Protein AF-A0AAW9KGE0-F1 (afdb_monomer_lite)

pLDDT: mean 92.84, std 9.18, range [52.16, 98.56]

Organism: Clostridium perfringens (NCBI:txid1502)

Radius of gyration: 17.42 Å; chains: 1; bounding box: 40×31×43 Å

Sequence (101 aa):
MNYMNSPVQSDIFRSDILARLFFGKYTDDERLVSHLEEAVELRKKYLSQLEDIYENLKHQLSKPRVISMQFGIKDYRAQVEVLEQSISYMKTDNHPVDYWD

InterPro domains:
  IPR018309 Transcription regulator PadR, C-terminal [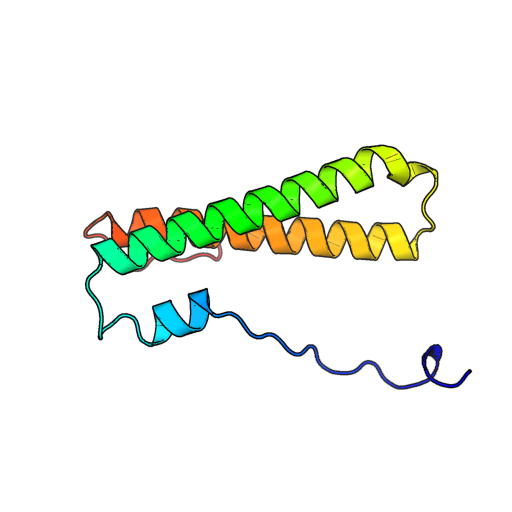PF10400] (14-89)

Foldseek 3Di:
DCPVVDDDDDDDDDDPLVVCVVVVVVDDLVVNLVVLVVVLVVLVVVLVVLVVCCVVCVVVDDPVVNVVSVVSNVVSVLSNVVSVVVSVVSVDPDDDDDSPD

Secondary structure (DSSP, 8-state):
--GGGSPPPPP----HHHHHHHTGGGS-HHHHHHHHHHHHHHHHHHHHHHHHHHHHHTTTS-HHHHHHHHHHHHHHHHHHHHHHHHHHHHHS-PPPPP---

Structure (mmCIF, N/CA/C/O backbone):
data_AF-A0AAW9KGE0-F1
#
_entry.id   AF-A0AAW9KGE0-F1
#
loop_
_atom_site.group_PDB
_atom_site.id
_atom_site.type_symbol
_atom_site.label_atom_id
_atom_site.label_alt_id
_atom_site.label_comp_id
_atom_site.label_asym_id
_atom_site.label_entity_id
_atom_site.label_seq_id
_atom_site.pdbx_PDB_ins_code
_atom_site.Cartn_x
_atom_site.Cartn_y
_atom_site.Cartn_z
_atom_site.occupancy
_atom_site.B_iso_or_equiv
_atom_site.auth_seq_id
_atom_site.auth_comp_id
_atom_site.auth_asym_id
_atom_site.auth_atom_id
_atom_site.pdbx_PDB_model_num
ATOM 1 N N . MET A 1 1 ? 14.826 -21.727 -19.304 1.00 52.16 1 MET A N 1
ATOM 2 C CA . MET A 1 1 ? 14.169 -20.892 -20.337 1.00 52.16 1 MET A CA 1
ATOM 3 C C . MET A 1 1 ? 12.642 -21.048 -20.411 1.00 52.16 1 MET A C 1
ATOM 5 O O . MET A 1 1 ? 12.029 -20.235 -21.081 1.00 52.16 1 MET A O 1
ATOM 9 N N . ASN A 1 2 ? 11.996 -21.987 -19.698 1.00 69.75 2 ASN A N 1
ATOM 10 C CA . ASN A 1 2 ? 10.548 -22.233 -19.857 1.00 69.75 2 ASN A CA 1
ATOM 11 C C . ASN A 1 2 ? 9.606 -21.353 -19.013 1.00 69.75 2 ASN A C 1
ATOM 13 O O . ASN A 1 2 ? 8.409 -21.383 -19.259 1.00 69.75 2 ASN A O 1
ATOM 17 N N . TYR A 1 3 ? 10.109 -20.567 -18.053 1.00 84.62 3 TYR A N 1
ATOM 18 C CA . TYR A 1 3 ? 9.248 -19.771 -17.161 1.00 84.62 3 TYR A CA 1
ATOM 19 C C . TYR A 1 3 ? 8.476 -18.667 -17.900 1.00 84.62 3 TYR A C 1
ATOM 21 O O . TYR A 1 3 ? 7.278 -18.524 -17.719 1.00 84.62 3 TYR A O 1
ATOM 29 N N . MET A 1 4 ? 9.126 -17.936 -18.813 1.00 89.56 4 MET A N 1
ATOM 30 C CA . MET A 1 4 ? 8.450 -16.879 -19.586 1.00 89.56 4 MET A CA 1
ATOM 31 C C . MET A 1 4 ? 7.398 -17.413 -20.571 1.00 89.56 4 MET A C 1
ATOM 33 O O . MET A 1 4 ? 6.625 -16.629 -21.108 1.00 89.56 4 MET A O 1
ATOM 37 N N . ASN A 1 5 ? 7.379 -18.729 -20.807 1.00 90.94 5 ASN A N 1
ATOM 38 C CA . ASN A 1 5 ? 6.453 -19.391 -21.723 1.00 90.94 5 ASN A CA 1
ATOM 39 C C . ASN A 1 5 ? 5.366 -20.190 -20.986 1.00 90.94 5 ASN A C 1
ATOM 41 O O . ASN A 1 5 ? 4.496 -20.764 -21.638 1.00 90.94 5 ASN A O 1
ATOM 45 N N . SER A 1 6 ? 5.420 -20.282 -19.652 1.00 91.81 6 SER A N 1
ATOM 46 C CA . SER A 1 6 ? 4.346 -20.917 -18.889 1.00 91.81 6 SER A CA 1
ATOM 47 C C . SER A 1 6 ? 3.129 -19.993 -18.804 1.00 91.81 6 SER A C 1
ATOM 49 O O . SER A 1 6 ? 3.301 -18.772 -18.809 1.00 91.81 6 SER A O 1
ATOM 51 N N . PRO A 1 7 ? 1.907 -20.540 -18.684 1.00 94.38 7 PRO A N 1
ATOM 52 C CA . PRO A 1 7 ? 0.721 -19.735 -18.422 1.00 94.38 7 PRO A CA 1
ATOM 53 C C . PRO A 1 7 ? 0.894 -18.849 -17.184 1.00 94.38 7 PRO A C 1
ATOM 55 O O . PRO A 1 7 ? 1.560 -19.240 -16.222 1.00 94.38 7 PRO A O 1
ATOM 58 N N . VAL A 1 8 ? 0.264 -17.673 -17.201 1.00 93.06 8 VAL A N 1
ATOM 59 C CA . VAL A 1 8 ? 0.186 -16.803 -16.022 1.00 93.06 8 VAL A CA 1
ATOM 60 C C . VAL A 1 8 ? -0.530 -17.559 -14.905 1.00 93.06 8 VAL A C 1
ATOM 62 O O . VAL A 1 8 ? -1.594 -18.140 -15.117 1.00 93.06 8 VAL A O 1
ATOM 65 N N . GLN A 1 9 ? 0.079 -17.577 -13.724 1.00 94.56 9 GLN A N 1
ATOM 66 C CA . GLN A 1 9 ? -0.508 -18.174 -12.530 1.00 94.56 9 GLN A CA 1
ATOM 67 C C . GLN A 1 9 ? -1.376 -17.147 -11.805 1.00 94.56 9 GLN A C 1
ATOM 69 O O . GLN A 1 9 ? -1.140 -15.947 -11.904 1.00 94.56 9 GLN A O 1
ATOM 74 N N . SER A 1 10 ? -2.378 -17.627 -11.073 1.00 94.31 10 SER A N 1
ATOM 75 C CA . SER A 1 10 ? -3.187 -16.789 -10.189 1.00 94.31 10 SER A CA 1
ATOM 76 C C . SER A 1 10 ? -2.328 -16.180 -9.080 1.00 94.31 10 SER A C 1
ATOM 78 O O . SER A 1 10 ? -1.465 -16.866 -8.525 1.00 94.31 10 SER A O 1
ATOM 80 N N . ASP A 1 11 ? -2.606 -14.930 -8.715 1.00 93.69 11 ASP A N 1
ATOM 81 C CA . ASP A 1 11 ? -1.957 -14.294 -7.570 1.00 93.69 11 ASP A CA 1
ATOM 82 C C . ASP A 1 11 ? -2.328 -15.003 -6.260 1.00 93.69 11 ASP A C 1
ATOM 84 O O . ASP A 1 11 ? -3.467 -15.427 -6.050 1.00 93.69 11 ASP A O 1
ATOM 88 N N . ILE A 1 12 ? -1.359 -15.109 -5.349 1.00 95.25 12 ILE A N 1
ATOM 89 C CA . ILE A 1 12 ? -1.578 -15.591 -3.982 1.00 95.25 12 ILE A CA 1
ATOM 90 C C . ILE A 1 12 ? -1.486 -14.390 -3.048 1.00 95.25 12 ILE A C 1
ATOM 92 O O . ILE A 1 12 ? -0.392 -13.913 -2.741 1.00 95.25 12 ILE A O 1
ATOM 96 N N . PHE A 1 13 ? -2.633 -13.929 -2.557 1.00 93.94 13 PHE A N 1
ATOM 97 C CA . PHE A 1 13 ? -2.710 -12.803 -1.635 1.00 93.94 13 PHE A CA 1
ATOM 98 C C . PHE A 1 13 ? -2.961 -13.276 -0.200 1.00 93.94 13 PHE A C 1
ATOM 100 O O . PHE A 1 13 ? -3.902 -14.020 0.073 1.00 93.94 13 PHE A O 1
ATOM 107 N N . ARG A 1 14 ? -2.102 -12.851 0.733 1.00 94.44 14 ARG A N 1
ATOM 108 C CA . ARG A 1 14 ? -2.216 -13.143 2.169 1.00 94.44 14 ARG A CA 1
ATOM 109 C C . ARG A 1 14 ? -2.038 -11.847 2.947 1.00 94.44 14 ARG A C 1
ATOM 111 O O . ARG A 1 14 ? -0.972 -11.246 2.881 1.00 94.44 14 ARG A O 1
ATOM 118 N N . SER A 1 15 ? -3.071 -11.435 3.677 1.00 94.69 15 SER A N 1
ATOM 119 C CA . SER A 1 15 ? -3.092 -10.163 4.400 1.00 94.69 15 SER A CA 1
ATOM 120 C C . SER A 1 15 ? -3.536 -10.362 5.843 1.00 94.69 15 SER A C 1
ATOM 122 O O . SER A 1 15 ? -4.679 -10.734 6.103 1.00 94.69 15 SER A O 1
ATOM 124 N N . ASP A 1 16 ? -2.622 -10.096 6.777 1.00 95.56 16 ASP A N 1
ATOM 125 C CA . ASP A 1 16 ? -2.885 -10.215 8.213 1.00 95.56 16 ASP A CA 1
ATOM 126 C C . ASP A 1 16 ? -3.937 -9.201 8.681 1.00 95.56 16 ASP A C 1
ATOM 128 O O . ASP A 1 16 ? -4.863 -9.564 9.397 1.00 95.56 16 ASP A O 1
ATOM 132 N N . ILE A 1 17 ? -3.875 -7.952 8.202 1.00 95.69 17 ILE A N 1
ATOM 133 C CA . ILE A 1 17 ? -4.870 -6.934 8.572 1.00 95.69 17 ILE A CA 1
ATOM 134 C C . ILE A 1 17 ? -6.283 -7.320 8.114 1.00 95.69 17 ILE A C 1
ATOM 136 O O . ILE A 1 17 ? -7.233 -7.156 8.872 1.00 95.69 17 ILE A O 1
ATOM 140 N N . LEU A 1 18 ? -6.432 -7.920 6.925 1.00 95.81 18 LEU A N 1
ATOM 141 C CA . LEU A 1 18 ? -7.742 -8.394 6.464 1.00 95.81 18 LEU A CA 1
ATOM 142 C C . LEU A 1 18 ? -8.235 -9.584 7.291 1.00 95.81 18 LEU A C 1
ATOM 144 O O . LEU A 1 18 ? -9.421 -9.661 7.598 1.00 95.81 18 LEU A O 1
ATOM 148 N N . ALA A 1 19 ? -7.336 -10.487 7.693 1.00 96.31 19 ALA A N 1
ATOM 149 C CA . ALA A 1 19 ? -7.690 -11.570 8.603 1.00 96.31 19 ALA A CA 1
ATOM 150 C C . ALA A 1 19 ? -8.151 -11.024 9.967 1.00 96.31 19 ALA A C 1
ATOM 152 O O . ALA A 1 19 ? -9.167 -11.475 10.493 1.00 96.31 19 ALA A O 1
ATOM 153 N N . ARG A 1 20 ? -7.460 -10.014 10.514 1.00 95.50 20 ARG A N 1
ATOM 154 C CA . ARG A 1 20 ? -7.849 -9.345 11.767 1.00 95.50 20 ARG A CA 1
ATOM 155 C C . ARG A 1 20 ? -9.215 -8.678 11.666 1.00 95.50 20 ARG A C 1
ATOM 157 O O . ARG A 1 20 ? -10.014 -8.858 12.574 1.00 95.50 20 ARG A O 1
ATOM 164 N N . LEU A 1 21 ? -9.506 -7.982 10.565 1.00 93.94 21 LEU A N 1
ATOM 165 C CA . LEU A 1 21 ? -10.828 -7.397 10.314 1.00 93.94 21 LEU A CA 1
ATOM 166 C C . LEU A 1 21 ? -11.915 -8.472 10.221 1.00 93.94 21 LEU A C 1
ATOM 168 O O . LEU A 1 21 ? -12.960 -8.353 10.855 1.00 93.94 21 LEU A O 1
ATOM 172 N N . PHE A 1 22 ? -11.654 -9.560 9.494 1.00 94.56 22 PHE A N 1
ATOM 173 C CA . PHE A 1 22 ? -12.601 -10.667 9.354 1.00 94.56 22 PHE A CA 1
ATOM 174 C C . PHE A 1 22 ? -12.954 -11.314 10.703 1.00 94.56 22 PHE A C 1
ATOM 176 O O . PHE A 1 22 ? -14.109 -11.651 10.966 1.00 94.56 22 PHE A O 1
ATOM 183 N N . PHE A 1 23 ? -11.967 -11.453 11.589 1.00 95.31 23 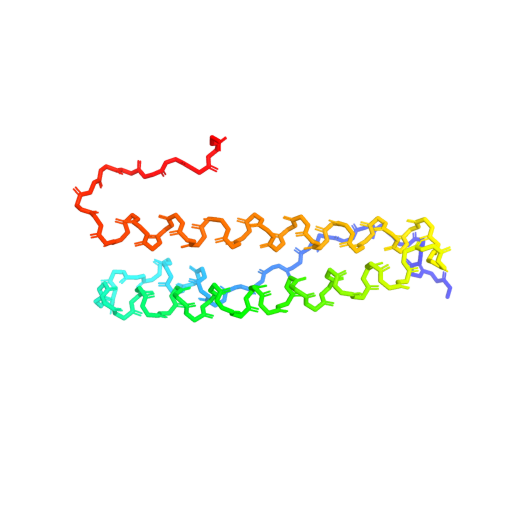PHE A N 1
ATOM 184 C CA . PHE A 1 23 ? -12.153 -11.957 12.951 1.00 95.31 23 PHE A CA 1
ATOM 185 C C . PHE A 1 23 ? -12.381 -10.845 13.987 1.00 95.31 23 PHE A C 1
ATOM 187 O O . PHE A 1 23 ? -12.355 -11.115 15.189 1.00 95.31 23 PHE A O 1
ATOM 194 N N . GLY A 1 24 ? -12.657 -9.616 13.541 1.00 92.00 24 GLY A N 1
ATOM 195 C CA . GLY A 1 24 ? -12.685 -8.418 14.380 1.00 92.00 24 GLY A CA 1
ATOM 196 C C . GLY A 1 24 ? -13.688 -8.479 15.529 1.00 92.00 24 GLY A C 1
ATOM 197 O O . GLY A 1 24 ? -13.415 -7.969 16.605 1.00 92.00 24 GLY A O 1
ATOM 198 N N . LYS A 1 25 ? -14.787 -9.229 15.373 1.00 92.25 25 LYS A N 1
ATOM 199 C CA . LYS A 1 25 ? -15.799 -9.437 16.428 1.00 92.25 25 LYS A CA 1
ATOM 200 C C . LYS A 1 25 ? -15.267 -10.058 17.732 1.00 92.25 25 LYS A C 1
ATOM 202 O O . LYS A 1 25 ? -16.002 -10.134 18.710 1.00 92.25 25 LYS A O 1
ATOM 207 N N . TYR A 1 26 ? -14.044 -10.591 17.722 1.00 92.56 26 TYR A N 1
ATOM 208 C CA . TYR A 1 26 ? -13.386 -11.198 18.882 1.00 92.56 26 TYR A CA 1
ATOM 209 C C . TYR A 1 26 ? -12.378 -10.261 19.573 1.00 92.56 26 TYR A C 1
ATOM 211 O O . TYR A 1 26 ? -11.651 -10.700 20.464 1.00 92.56 26 TYR A O 1
ATOM 219 N N . THR A 1 27 ? -12.307 -8.993 19.171 1.00 91.88 27 THR A N 1
ATOM 220 C CA . THR A 1 27 ? -11.472 -7.953 19.786 1.00 91.88 27 THR A CA 1
ATOM 221 C C . THR A 1 27 ? -12.281 -6.665 19.933 1.00 91.88 27 THR A C 1
ATOM 223 O O . THR A 1 27 ? -13.351 -6.532 19.348 1.00 91.88 27 THR A O 1
ATOM 226 N N . ASP A 1 28 ? -11.794 -5.736 20.748 1.00 92.62 28 ASP A N 1
ATOM 227 C CA . ASP A 1 28 ? -12.362 -4.396 20.854 1.00 92.62 28 ASP A CA 1
ATOM 228 C C . ASP A 1 28 ? -11.963 -3.506 19.663 1.00 92.62 28 ASP A C 1
ATOM 230 O O . ASP A 1 28 ? -10.933 -3.728 19.008 1.00 92.62 28 ASP A O 1
ATOM 234 N N . ASP A 1 29 ? -12.798 -2.499 19.403 1.00 92.75 29 ASP A N 1
ATOM 235 C CA . ASP A 1 29 ? -12.641 -1.567 18.285 1.00 92.75 29 ASP A CA 1
ATOM 236 C C . ASP A 1 29 ? -11.378 -0.710 18.416 1.00 92.75 29 ASP A C 1
ATOM 238 O O . ASP A 1 29 ? -10.716 -0.453 17.412 1.00 92.75 29 ASP A O 1
ATOM 242 N N . GLU A 1 30 ? -10.984 -0.325 19.636 1.00 94.56 30 GLU A N 1
ATOM 243 C CA . GLU A 1 30 ? -9.761 0.455 19.874 1.00 94.56 30 GLU A CA 1
ATOM 244 C C . GLU A 1 30 ? -8.518 -0.296 19.376 1.00 94.56 30 GLU A C 1
ATOM 246 O O . GLU A 1 30 ? -7.680 0.267 18.664 1.00 94.56 30 GLU A O 1
ATOM 251 N N . ARG A 1 31 ? -8.416 -1.598 19.668 1.00 95.25 31 ARG A N 1
ATOM 252 C CA . ARG A 1 31 ? -7.331 -2.443 19.151 1.00 95.25 31 ARG A CA 1
ATOM 253 C C . ARG A 1 31 ? -7.383 -2.625 17.642 1.00 95.25 31 ARG A C 1
ATOM 255 O O . ARG A 1 31 ? -6.330 -2.667 17.008 1.00 95.25 31 ARG A O 1
ATOM 262 N N . LEU A 1 32 ? -8.565 -2.771 17.043 1.00 95.62 32 LEU A N 1
ATOM 263 C CA . LEU A 1 32 ? -8.676 -2.882 15.583 1.00 95.62 32 LEU A CA 1
ATOM 264 C C . LEU A 1 32 ? -8.257 -1.594 14.884 1.00 95.62 32 LEU A C 1
ATOM 266 O O . LEU A 1 32 ? -7.502 -1.657 13.917 1.00 95.62 32 LEU A O 1
ATOM 270 N N . VAL A 1 33 ? -8.683 -0.447 15.409 1.00 96.38 33 VAL A N 1
ATOM 271 C CA . VAL A 1 33 ? -8.264 0.870 14.931 1.00 96.38 33 VAL A CA 1
ATOM 272 C C . VAL A 1 33 ? -6.747 1.015 15.017 1.00 96.38 33 VAL A C 1
ATOM 274 O O . VAL A 1 33 ? -6.128 1.395 14.028 1.00 96.38 33 VAL A O 1
ATOM 277 N N . SER A 1 34 ? -6.129 0.635 16.138 1.00 96.88 34 SER A N 1
ATOM 278 C CA . SER A 1 34 ? -4.668 0.674 16.278 1.00 96.88 34 SER A CA 1
ATOM 279 C C . SER A 1 34 ? -3.960 -0.210 15.240 1.00 96.88 34 SER A C 1
ATOM 281 O O . SER A 1 34 ? -3.008 0.239 14.603 1.00 96.88 34 SER A O 1
ATOM 283 N N . HIS A 1 35 ? -4.446 -1.432 14.987 1.00 97.00 35 HIS A N 1
ATOM 284 C CA . HIS A 1 35 ? -3.882 -2.287 13.933 1.00 97.00 35 HIS A CA 1
ATOM 285 C C . HIS A 1 35 ? -4.074 -1.702 12.524 1.00 97.00 35 HIS A C 1
ATOM 287 O O . HIS A 1 35 ? -3.213 -1.880 11.661 1.00 97.00 35 HIS A O 1
ATOM 293 N N . LEU A 1 36 ? -5.204 -1.038 12.261 1.00 96.94 36 LEU A N 1
ATOM 294 C CA . LEU A 1 36 ? -5.451 -0.359 10.990 1.00 96.94 36 LEU A CA 1
ATOM 295 C C . LEU A 1 36 ? -4.489 0.816 10.794 1.00 96.94 36 LEU A C 1
ATOM 297 O O . LEU A 1 36 ? -3.927 0.955 9.711 1.00 96.94 36 LEU A O 1
ATOM 301 N N . GLU A 1 37 ? -4.255 1.620 11.830 1.00 98.00 37 GLU A N 1
ATOM 302 C CA . GLU A 1 37 ? -3.296 2.730 11.802 1.00 98.00 37 GLU A CA 1
ATOM 303 C C . GLU A 1 37 ? -1.874 2.223 11.510 1.00 98.00 37 GLU A C 1
ATOM 305 O O . GLU A 1 37 ? -1.211 2.724 10.600 1.00 98.00 37 GLU A O 1
ATOM 310 N N . GLU A 1 38 ? -1.435 1.150 12.176 1.00 98.00 38 GLU A N 1
ATOM 311 C CA . GLU A 1 38 ? -0.160 0.484 11.866 1.00 98.00 38 GLU A CA 1
ATOM 312 C C . GLU A 1 38 ? -0.103 -0.011 10.409 1.00 98.00 38 GLU A C 1
ATOM 314 O O . GLU A 1 38 ? 0.908 0.142 9.715 1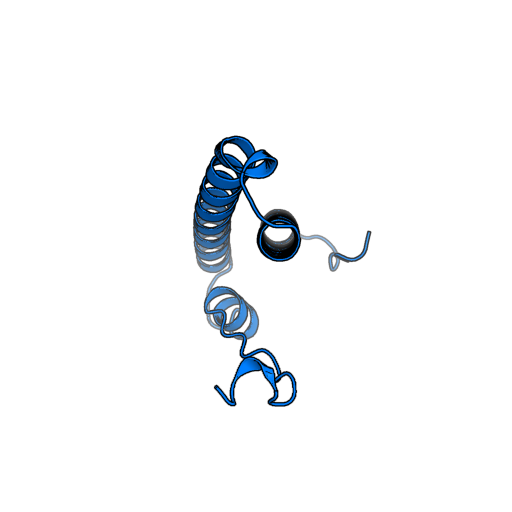.00 98.00 38 GLU A O 1
ATOM 319 N N . ALA A 1 39 ? -1.200 -0.596 9.922 1.00 97.62 39 ALA A N 1
ATOM 320 C CA . ALA A 1 39 ? -1.313 -1.108 8.563 1.00 97.62 39 ALA A CA 1
ATOM 321 C C . ALA A 1 39 ? -1.274 0.001 7.496 1.00 97.62 39 ALA A C 1
ATOM 323 O O . ALA A 1 39 ? -0.733 -0.245 6.409 1.00 97.62 39 ALA A O 1
ATOM 324 N N . VAL A 1 40 ? -1.825 1.185 7.791 1.00 98.31 40 VAL A N 1
ATOM 325 C CA . VAL A 1 40 ? -1.744 2.394 6.955 1.00 98.31 40 VAL A CA 1
ATOM 326 C C . VAL A 1 40 ? -0.306 2.885 6.887 1.00 98.31 40 VAL A C 1
ATOM 328 O O . VAL A 1 40 ? 0.228 3.031 5.788 1.00 98.31 40 VAL A O 1
ATOM 331 N N . GLU A 1 41 ? 0.349 3.080 8.031 1.00 98.44 41 GLU A N 1
ATOM 332 C CA . GLU A 1 41 ? 1.717 3.609 8.076 1.00 98.44 41 GLU A CA 1
ATOM 333 C C . GLU A 1 41 ? 2.712 2.685 7.365 1.00 98.44 41 GLU A C 1
ATOM 335 O O . GLU A 1 41 ? 3.576 3.139 6.608 1.00 98.44 41 GLU A O 1
ATOM 340 N N . LEU A 1 42 ? 2.542 1.367 7.509 1.00 97.69 42 LEU A N 1
ATOM 341 C CA . LEU A 1 42 ? 3.347 0.392 6.779 1.00 97.69 42 LEU A CA 1
ATOM 342 C C . LEU A 1 42 ? 3.186 0.533 5.256 1.00 97.69 42 LEU A C 1
ATOM 344 O O . LEU A 1 42 ? 4.175 0.504 4.521 1.00 97.69 42 LEU A O 1
ATOM 348 N N . ARG A 1 43 ? 1.952 0.715 4.773 1.00 97.62 43 ARG A N 1
ATOM 349 C CA . ARG A 1 43 ? 1.667 0.870 3.338 1.00 97.62 43 ARG A CA 1
ATOM 350 C C . ARG A 1 43 ? 2.113 2.215 2.796 1.00 97.62 43 ARG A C 1
ATOM 352 O O . ARG A 1 43 ? 2.692 2.240 1.717 1.00 97.62 43 ARG A O 1
ATOM 359 N N . LYS A 1 44 ? 1.933 3.306 3.545 1.00 98.56 44 LYS A N 1
ATOM 360 C CA . LYS A 1 44 ? 2.473 4.628 3.193 1.00 98.56 44 LYS A CA 1
ATOM 361 C C . LYS A 1 44 ? 3.987 4.587 3.049 1.00 98.56 44 LYS A C 1
ATOM 363 O O . LYS A 1 44 ? 4.521 5.121 2.081 1.00 98.56 44 LYS A O 1
ATOM 368 N N . LYS A 1 45 ? 4.681 3.886 3.952 1.00 98.50 45 LYS A N 1
ATOM 369 C CA . LYS A 1 45 ? 6.127 3.669 3.846 1.00 98.50 45 LYS A CA 1
ATOM 370 C C . LYS A 1 45 ? 6.499 2.929 2.559 1.00 98.50 45 LYS A C 1
ATOM 372 O O . LYS A 1 45 ? 7.410 3.366 1.862 1.00 98.50 45 LYS A O 1
ATOM 377 N N . TYR A 1 46 ? 5.820 1.829 2.230 1.00 97.75 46 TYR A N 1
ATOM 378 C CA . TYR A 1 46 ? 6.095 1.084 0.994 1.00 97.75 46 TYR A CA 1
ATOM 379 C C . TYR A 1 46 ? 5.761 1.880 -0.267 1.00 97.75 46 TYR A C 1
ATOM 381 O O . TYR A 1 46 ? 6.531 1.850 -1.226 1.00 97.75 46 TYR A O 1
ATOM 389 N N . LEU A 1 47 ? 4.651 2.616 -0.246 1.00 98.50 47 LEU A N 1
ATOM 390 C CA . LEU A 1 47 ? 4.242 3.504 -1.322 1.00 98.50 47 LEU A CA 1
ATOM 391 C C . LEU A 1 47 ? 5.304 4.574 -1.576 1.00 98.50 47 LEU A C 1
ATOM 393 O O . LEU A 1 47 ? 5.810 4.654 -2.690 1.00 98.50 47 LEU A O 1
ATOM 397 N N . SER A 1 48 ? 5.700 5.318 -0.540 1.00 98.50 48 SER A N 1
ATOM 398 C CA . SER A 1 48 ? 6.725 6.363 -0.639 1.00 98.50 48 SER A CA 1
ATOM 399 C C . SER A 1 48 ? 8.052 5.801 -1.149 1.00 98.50 48 SER A C 1
ATOM 401 O O . SER A 1 48 ? 8.625 6.354 -2.081 1.00 98.50 48 SER A O 1
ATOM 403 N N . GLN A 1 49 ? 8.506 4.654 -0.631 1.00 98.19 49 GLN A N 1
ATOM 404 C CA . GLN A 1 49 ? 9.726 4.008 -1.127 1.00 98.19 49 GLN A CA 1
ATOM 405 C C . GLN A 1 49 ? 9.636 3.649 -2.617 1.00 98.19 49 GLN A C 1
ATOM 407 O O . GLN A 1 49 ? 10.601 3.831 -3.359 1.00 98.19 49 GLN A O 1
ATOM 412 N N . LEU A 1 50 ? 8.497 3.121 -3.071 1.00 98.12 50 LEU A N 1
ATOM 413 C CA . LEU A 1 50 ? 8.314 2.727 -4.465 1.00 98.12 50 LEU A CA 1
ATOM 414 C C . LEU A 1 50 ? 8.186 3.941 -5.397 1.00 98.12 50 LEU A C 1
ATOM 416 O O . LEU A 1 50 ? 8.736 3.916 -6.500 1.00 98.12 50 LEU A O 1
ATOM 420 N N . GLU A 1 51 ? 7.499 4.993 -4.952 1.00 98.44 51 GLU A N 1
ATOM 421 C CA . GLU A 1 51 ? 7.390 6.275 -5.651 1.00 98.44 51 GLU A CA 1
ATOM 422 C C . GLU A 1 51 ? 8.758 6.946 -5.797 1.00 98.44 51 GLU A C 1
ATOM 424 O O . GLU A 1 51 ? 9.112 7.345 -6.905 1.00 98.44 51 GLU A O 1
ATOM 429 N N . ASP A 1 52 ? 9.571 6.965 -4.739 1.00 98.38 52 ASP A N 1
ATOM 430 C CA . ASP A 1 52 ? 10.931 7.509 -4.776 1.00 98.38 52 ASP A CA 1
ATOM 431 C C . ASP A 1 52 ? 11.807 6.758 -5.786 1.00 98.38 52 ASP A C 1
ATOM 433 O O . ASP A 1 52 ? 12.503 7.367 -6.604 1.00 98.38 52 ASP A O 1
ATOM 437 N N . ILE A 1 53 ? 11.774 5.420 -5.779 1.00 97.44 53 ILE A N 1
ATOM 438 C CA . ILE A 1 53 ? 12.525 4.611 -6.752 1.00 97.44 53 ILE A CA 1
ATOM 439 C C . ILE A 1 53 ? 12.027 4.899 -8.172 1.00 97.44 53 ILE A C 1
ATOM 441 O O . ILE A 1 53 ? 12.833 5.037 -9.097 1.00 97.44 53 ILE A O 1
ATOM 445 N N . TYR A 1 54 ? 10.709 4.986 -8.360 1.00 98.19 54 TYR A N 1
ATOM 446 C CA . TYR A 1 54 ? 10.112 5.236 -9.665 1.00 98.19 54 TYR A CA 1
ATOM 447 C C . TYR A 1 54 ? 10.518 6.607 -10.203 1.00 98.19 54 TYR A C 1
ATOM 449 O O . TYR A 1 54 ? 11.016 6.692 -11.321 1.00 98.19 54 TYR A O 1
ATOM 457 N N . GLU A 1 55 ? 10.385 7.669 -9.416 1.00 97.94 55 GLU A N 1
ATOM 458 C CA . GLU A 1 55 ? 10.721 9.025 -9.847 1.00 97.94 55 GLU A CA 1
ATOM 459 C C . GLU A 1 55 ? 12.204 9.170 -10.208 1.00 97.94 55 GLU A C 1
ATOM 461 O O . GLU A 1 55 ? 12.530 9.765 -11.238 1.00 97.94 55 GLU A O 1
ATOM 466 N N . ASN A 1 56 ? 13.095 8.534 -9.443 1.00 97.81 56 ASN A N 1
ATOM 467 C CA . ASN A 1 56 ? 14.535 8.574 -9.701 1.00 97.81 56 ASN A CA 1
ATOM 468 C C . ASN A 1 56 ? 14.965 7.763 -10.934 1.00 97.81 56 ASN A C 1
ATOM 470 O O . ASN A 1 56 ? 15.959 8.099 -11.582 1.00 97.81 56 ASN A O 1
ATOM 474 N N . LEU A 1 57 ? 14.247 6.684 -11.270 1.00 96.88 57 LEU A N 1
ATOM 475 C CA . LEU A 1 57 ? 14.694 5.722 -12.284 1.00 96.88 57 LEU A CA 1
ATOM 476 C C . LEU A 1 57 ? 13.790 5.626 -13.519 1.00 96.88 57 LEU A C 1
ATOM 478 O O . LEU A 1 57 ? 14.212 5.018 -14.501 1.00 96.88 57 LEU A O 1
ATOM 482 N N . LYS A 1 58 ? 12.590 6.224 -13.544 1.00 95.00 58 LYS A N 1
ATOM 483 C CA . LYS A 1 58 ? 11.569 6.002 -14.596 1.00 95.00 58 LYS A CA 1
ATOM 484 C C . LYS A 1 58 ? 12.068 6.178 -16.029 1.00 95.00 58 LYS A C 1
ATOM 486 O O . LYS A 1 58 ? 11.645 5.435 -16.907 1.00 95.00 58 LYS A O 1
ATOM 491 N N . HIS A 1 59 ? 12.998 7.101 -16.270 1.00 96.56 59 HIS A N 1
ATOM 492 C CA . HIS A 1 59 ? 13.570 7.347 -17.601 1.00 96.56 59 HIS A CA 1
ATOM 493 C C . HIS A 1 59 ? 14.621 6.309 -18.034 1.00 96.56 59 HIS A C 1
ATOM 495 O O . HIS A 1 59 ? 14.954 6.230 -19.213 1.00 96.56 59 HIS A O 1
ATOM 501 N N . GLN A 1 60 ? 15.131 5.511 -17.095 1.00 97.44 60 GLN A N 1
ATOM 502 C CA . GLN A 1 60 ? 16.130 4.458 -17.312 1.00 97.44 60 GLN A CA 1
ATOM 503 C C . GLN A 1 60 ? 15.500 3.054 -17.331 1.00 97.44 60 GLN A C 1
ATOM 505 O O . GLN A 1 60 ? 16.147 2.073 -17.700 1.00 97.44 60 GLN A O 1
ATOM 510 N N . LEU A 1 61 ? 14.236 2.933 -16.915 1.00 96.12 61 LEU A N 1
ATOM 511 C CA . LEU A 1 61 ? 13.521 1.665 -16.856 1.00 96.12 61 LEU A CA 1
ATOM 512 C C . LEU A 1 61 ? 12.960 1.261 -18.222 1.00 96.12 61 LEU A C 1
ATOM 514 O O . LEU A 1 61 ? 12.495 2.078 -19.014 1.00 96.12 61 LEU A O 1
ATOM 518 N N . SER A 1 62 ? 12.936 -0.047 -18.478 1.00 97.81 62 SER A N 1
ATOM 519 C CA . SER A 1 62 ? 12.209 -0.595 -19.620 1.00 97.81 62 SER A CA 1
ATOM 520 C C . SER A 1 62 ? 10.695 -0.487 -19.406 1.00 97.81 62 SER A C 1
ATOM 522 O O . SER A 1 62 ? 10.210 -0.512 -18.273 1.00 97.81 62 SER A O 1
ATOM 524 N N . LYS A 1 63 ? 9.925 -0.437 -20.502 1.00 97.88 63 LYS A N 1
ATOM 525 C CA . LYS A 1 63 ? 8.452 -0.347 -20.451 1.00 97.88 63 LYS A CA 1
ATOM 526 C C . LYS A 1 63 ? 7.802 -1.393 -19.521 1.00 97.88 63 LYS A C 1
ATOM 528 O O . LYS A 1 63 ? 6.975 -0.989 -18.709 1.00 97.88 63 LY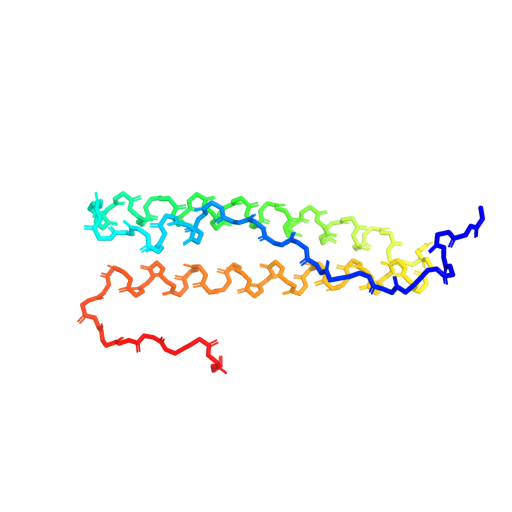S A O 1
ATOM 533 N N . PRO A 1 64 ? 8.177 -2.693 -19.544 1.00 97.44 64 PRO A N 1
ATOM 534 C CA . PRO A 1 64 ? 7.584 -3.675 -18.631 1.00 97.44 64 PRO A CA 1
ATOM 535 C C . PRO A 1 64 ? 7.858 -3.377 -17.151 1.00 97.44 64 PRO A C 1
ATOM 537 O O . PRO A 1 64 ? 6.993 -3.601 -16.309 1.00 97.44 64 PRO A O 1
ATOM 540 N N . ARG A 1 65 ? 9.039 -2.831 -16.827 1.00 97.56 65 ARG A N 1
ATOM 541 C CA . ARG A 1 65 ? 9.380 -2.439 -15.452 1.00 97.56 65 ARG A CA 1
ATOM 542 C C . ARG A 1 65 ? 8.568 -1.233 -14.994 1.00 97.56 65 ARG A C 1
ATOM 544 O O . ARG A 1 65 ? 8.060 -1.250 -13.881 1.00 97.56 65 ARG A O 1
ATOM 551 N N . VAL A 1 66 ? 8.390 -0.235 -15.863 1.00 98.12 66 VAL A N 1
ATOM 552 C CA . VAL A 1 66 ? 7.517 0.920 -15.592 1.00 98.12 66 VAL A CA 1
ATOM 553 C C . VAL A 1 66 ? 6.093 0.463 -15.277 1.00 98.12 66 VAL A C 1
ATOM 555 O O . VAL A 1 66 ? 5.539 0.878 -14.264 1.00 98.12 66 VAL A O 1
ATOM 558 N N . ILE A 1 67 ? 5.532 -0.437 -16.091 1.00 98.12 67 ILE A N 1
ATOM 559 C CA . ILE A 1 67 ? 4.182 -0.980 -15.878 1.00 98.12 67 ILE A CA 1
ATOM 560 C C . ILE A 1 67 ? 4.087 -1.683 -14.518 1.00 98.12 67 ILE A C 1
ATOM 562 O O . ILE A 1 67 ? 3.173 -1.400 -13.749 1.00 98.12 67 ILE A O 1
ATOM 566 N N . SER A 1 68 ? 5.047 -2.555 -14.196 1.00 97.75 68 SER A N 1
ATOM 567 C CA . SER A 1 68 ? 5.065 -3.280 -12.919 1.00 97.75 68 SER A CA 1
ATOM 568 C C . SER A 1 68 ? 5.141 -2.345 -11.708 1.00 97.75 68 SER A C 1
ATOM 570 O O . SER A 1 68 ? 4.430 -2.563 -10.729 1.00 97.75 68 SER A O 1
ATOM 572 N N . MET A 1 69 ? 5.953 -1.286 -11.771 1.00 98.12 69 MET A N 1
ATOM 573 C CA . MET A 1 69 ? 6.048 -0.315 -10.677 1.00 98.12 69 MET A CA 1
ATOM 574 C C . MET A 1 69 ? 4.770 0.507 -10.529 1.00 98.12 69 MET A C 1
ATOM 576 O O . MET A 1 69 ? 4.265 0.654 -9.421 1.00 98.12 69 MET A O 1
ATOM 580 N N . GLN A 1 70 ? 4.211 1.007 -11.634 1.00 98.19 70 GLN A N 1
ATOM 581 C CA . GLN A 1 70 ? 2.963 1.771 -11.598 1.00 98.19 70 GLN A CA 1
ATOM 582 C C . GLN A 1 70 ? 1.782 0.936 -11.096 1.00 98.19 70 GLN A C 1
ATOM 584 O O . GLN A 1 70 ? 0.927 1.472 -10.394 1.00 98.19 70 GLN A O 1
ATOM 589 N N . PHE A 1 71 ? 1.745 -0.361 -11.420 1.00 98.31 71 PHE A N 1
ATOM 590 C CA . PHE A 1 71 ? 0.766 -1.292 -10.863 1.00 98.31 71 PHE A CA 1
ATOM 591 C C . PHE A 1 71 ? 0.855 -1.328 -9.332 1.00 98.31 71 PHE A C 1
ATOM 593 O O . PHE A 1 71 ? -0.139 -1.059 -8.666 1.00 98.31 71 PHE A O 1
ATOM 600 N N . GLY A 1 72 ? 2.052 -1.556 -8.778 1.00 97.81 72 GLY A N 1
ATOM 601 C CA . GLY A 1 72 ? 2.258 -1.578 -7.326 1.00 97.81 72 GLY A CA 1
ATOM 602 C C . GLY A 1 72 ? 1.959 -0.239 -6.640 1.00 97.81 72 GLY A C 1
ATOM 603 O O . GLY A 1 72 ? 1.360 -0.221 -5.571 1.00 97.81 72 GLY A O 1
ATOM 604 N N . ILE A 1 73 ? 2.312 0.892 -7.264 1.00 98.56 73 ILE A N 1
ATOM 605 C CA . ILE A 1 73 ? 1.988 2.234 -6.743 1.00 98.56 73 ILE A CA 1
ATOM 606 C C . ILE A 1 73 ? 0.470 2.421 -6.652 1.00 98.56 73 ILE A C 1
ATOM 608 O O . ILE A 1 73 ? -0.034 2.879 -5.629 1.00 98.56 73 ILE A O 1
ATOM 612 N N . LYS A 1 74 ? -0.271 2.065 -7.710 1.00 98.38 74 LYS A N 1
ATOM 613 C CA . LYS A 1 74 ? -1.735 2.174 -7.709 1.00 98.38 74 LYS A CA 1
ATOM 614 C C . LYS A 1 74 ? -2.380 1.247 -6.681 1.00 98.38 74 LYS A C 1
ATOM 616 O O . LYS A 1 74 ? -3.282 1.690 -5.979 1.00 98.38 74 LYS A O 1
ATOM 621 N N . ASP A 1 75 ? -1.895 0.013 -6.571 1.00 97.62 75 ASP A N 1
ATOM 622 C CA . ASP A 1 75 ? -2.367 -0.956 -5.580 1.00 97.62 75 ASP A CA 1
ATOM 623 C C . ASP A 1 75 ? -2.166 -0.438 -4.145 1.00 97.62 75 ASP A C 1
ATOM 625 O O . ASP A 1 75 ? -3.119 -0.363 -3.370 1.00 97.62 75 ASP A O 1
ATOM 629 N N . TYR A 1 76 ? -0.965 0.040 -3.798 1.00 98.06 76 TYR A N 1
ATOM 630 C CA . TYR A 1 76 ? -0.724 0.595 -2.465 1.00 98.06 76 TYR A CA 1
ATOM 631 C C . TYR A 1 76 ? -1.552 1.845 -2.168 1.00 98.06 76 TYR A C 1
ATOM 633 O O . TYR A 1 76 ? -2.033 1.977 -1.045 1.00 98.06 76 TYR A O 1
ATOM 641 N N . ARG A 1 77 ? -1.748 2.744 -3.142 1.00 98.19 77 ARG A N 1
ATOM 642 C CA . ARG A 1 77 ? -2.601 3.931 -2.958 1.00 98.19 77 ARG A CA 1
ATOM 643 C C . ARG A 1 77 ? -4.037 3.544 -2.619 1.00 98.19 77 ARG A C 1
ATOM 645 O O . ARG A 1 77 ? -4.554 4.031 -1.621 1.00 98.19 77 ARG A O 1
ATOM 652 N N . ALA A 1 78 ? -4.625 2.622 -3.381 1.00 96.81 78 ALA A N 1
ATOM 653 C CA . ALA A 1 78 ? -5.978 2.133 -3.118 1.00 96.81 78 ALA A CA 1
ATOM 654 C C . ALA A 1 78 ? -6.080 1.458 -1.740 1.00 96.81 78 ALA A C 1
ATOM 656 O O . ALA A 1 78 ? -7.031 1.677 -0.997 1.00 96.81 78 ALA A O 1
ATOM 657 N N . GLN A 1 79 ? -5.070 0.673 -1.349 1.00 96.62 79 GLN A N 1
ATOM 658 C CA . GLN A 1 79 ? -5.051 0.060 -0.020 1.00 96.62 79 GLN A CA 1
ATOM 659 C C . GLN A 1 79 ? -4.951 1.092 1.111 1.00 96.62 79 GLN A C 1
ATOM 661 O O . GLN A 1 79 ? -5.610 0.918 2.132 1.00 96.62 79 GLN A O 1
ATOM 666 N N . VAL A 1 80 ? -4.124 2.134 0.966 1.00 98.06 80 VAL A N 1
ATOM 667 C CA . VAL A 1 80 ? -4.027 3.218 1.961 1.00 98.06 80 VAL A CA 1
ATOM 668 C C . VAL A 1 80 ? -5.370 3.925 2.099 1.00 98.06 80 VAL A C 1
ATOM 670 O O . VAL A 1 80 ? -5.859 4.055 3.215 1.00 98.06 80 VAL A O 1
ATOM 673 N N . GLU A 1 81 ? -5.985 4.297 0.979 1.00 96.69 81 GLU A N 1
ATOM 674 C CA . GLU A 1 81 ? -7.281 4.975 0.943 1.00 96.69 81 GLU A CA 1
ATOM 675 C C . GLU A 1 81 ? -8.375 4.171 1.659 1.00 96.69 81 GLU A C 1
ATOM 677 O O . GLU A 1 81 ? -9.006 4.677 2.587 1.00 96.69 81 GLU A O 1
ATOM 682 N N . VAL A 1 82 ? -8.538 2.891 1.311 1.00 95.81 82 VAL A N 1
ATOM 683 C CA . VAL A 1 82 ? -9.533 2.012 1.949 1.00 95.81 82 VAL A CA 1
ATOM 684 C C . VAL A 1 82 ? -9.283 1.886 3.451 1.00 95.81 82 VAL A C 1
ATOM 686 O O . VAL A 1 82 ? -10.226 1.906 4.243 1.00 95.81 82 VAL A O 1
ATOM 689 N N . LEU A 1 83 ? -8.026 1.752 3.878 1.00 95.94 83 LEU A N 1
ATOM 690 C CA . LEU A 1 83 ? -7.703 1.620 5.298 1.00 95.94 83 LEU A CA 1
ATOM 691 C C . LEU A 1 83 ? -7.966 2.916 6.074 1.00 95.94 83 LEU A C 1
ATOM 693 O O . LEU A 1 83 ? -8.503 2.852 7.177 1.00 95.94 83 LEU A O 1
ATOM 697 N N . GLU A 1 84 ? -7.646 4.079 5.508 1.00 95.69 84 GLU A N 1
ATOM 698 C CA . GLU A 1 84 ? -7.943 5.377 6.123 1.00 95.69 84 GLU A CA 1
ATOM 699 C C . GLU A 1 84 ? -9.454 5.603 6.251 1.00 95.69 84 GLU A C 1
ATOM 701 O O . GLU A 1 84 ? -9.936 5.930 7.338 1.00 95.69 84 GLU A O 1
ATOM 706 N N . GLN A 1 85 ? -10.215 5.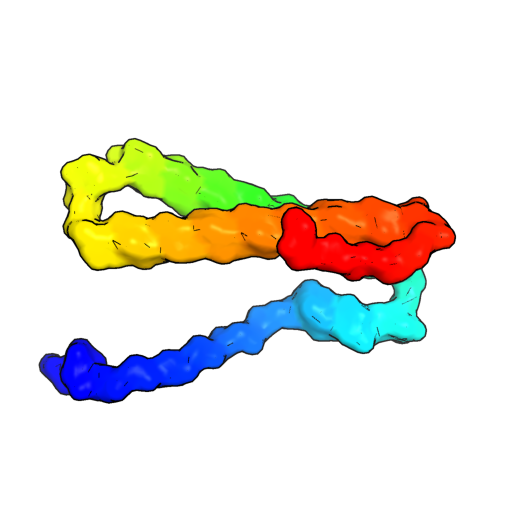328 5.188 1.00 94.31 85 GLN A N 1
ATOM 707 C CA . GLN A 1 85 ? -11.679 5.373 5.216 1.00 94.31 85 GLN A CA 1
ATOM 708 C C . GLN A 1 85 ? -12.257 4.384 6.245 1.00 94.31 85 GLN A C 1
ATOM 710 O O . GLN A 1 85 ? -13.196 4.715 6.967 1.00 94.31 85 GLN A O 1
ATOM 715 N N . SER A 1 86 ? -11.661 3.194 6.383 1.00 92.75 86 SER A N 1
ATOM 716 C CA . SER A 1 86 ? -12.063 2.194 7.384 1.00 92.75 86 SER A CA 1
ATOM 717 C C . SER A 1 86 ? -11.810 2.658 8.817 1.00 92.75 86 SER A C 1
ATOM 719 O O . SER A 1 86 ? -12.642 2.417 9.686 1.00 92.75 86 SER A O 1
ATOM 721 N N . ILE A 1 87 ? -10.701 3.354 9.080 1.00 94.38 87 ILE A N 1
ATOM 722 C CA . ILE A 1 87 ? -10.440 3.955 10.396 1.00 94.38 87 ILE A CA 1
ATOM 723 C C . ILE A 1 87 ? -11.507 5.007 10.711 1.00 94.38 87 ILE A C 1
ATOM 725 O O . ILE A 1 87 ? -12.037 5.024 11.821 1.00 94.38 87 ILE A O 1
ATOM 729 N N . SER A 1 88 ? -11.848 5.867 9.748 1.00 92.69 88 SER A N 1
ATOM 730 C CA . SER A 1 88 ? -12.926 6.850 9.910 1.00 92.69 88 SER A CA 1
ATOM 731 C C . SER A 1 88 ? -14.278 6.186 10.170 1.00 92.69 88 SER A C 1
ATOM 733 O O . SER A 1 88 ? -15.000 6.624 11.064 1.00 92.69 88 SER A O 1
ATOM 735 N N . TYR A 1 89 ? -14.597 5.110 9.448 1.00 91.50 89 TYR A N 1
ATOM 736 C CA . TYR A 1 89 ? -15.802 4.316 9.677 1.00 91.50 89 TYR A CA 1
ATOM 737 C C . TYR A 1 89 ? -15.833 3.728 11.088 1.00 91.50 89 TYR A C 1
ATOM 739 O O . TYR A 1 89 ? -16.793 3.942 11.805 1.00 91.50 89 TYR A O 1
ATOM 747 N N . MET A 1 90 ? -14.761 3.072 11.539 1.00 90.75 90 MET A N 1
ATOM 748 C CA . MET A 1 90 ? -14.718 2.475 12.880 1.00 90.75 90 MET A CA 1
ATOM 749 C C . MET A 1 90 ? -14.771 3.504 14.016 1.00 90.75 90 MET A C 1
ATOM 751 O O . MET A 1 90 ? -15.195 3.182 15.119 1.00 90.75 90 MET A O 1
ATOM 755 N N . LYS A 1 91 ? -14.332 4.742 13.766 1.00 89.75 91 LYS A N 1
ATOM 756 C CA . LYS A 1 91 ? -14.374 5.835 14.749 1.00 89.75 91 LYS A CA 1
ATOM 757 C C . LYS A 1 91 ? -15.710 6.581 14.775 1.00 89.75 91 LYS A C 1
ATOM 759 O O . LYS A 1 91 ? -15.909 7.407 15.665 1.00 89.75 91 LYS A O 1
ATOM 764 N N . THR A 1 92 ? -16.597 6.358 13.805 1.00 85.56 92 THR A N 1
ATOM 765 C CA . THR A 1 92 ? -17.881 7.061 13.701 1.00 85.56 92 THR A CA 1
ATOM 766 C C . THR A 1 92 ? -19.032 6.061 13.765 1.00 85.56 92 THR A C 1
ATOM 768 O O . THR A 1 92 ? -18.991 5.029 13.116 1.00 85.56 92 THR A O 1
ATOM 771 N N . ASP A 1 93 ? -20.089 6.363 14.521 1.00 64.94 93 ASP A N 1
ATOM 772 C CA . ASP A 1 93 ? -21.286 5.505 14.670 1.00 64.94 93 ASP A CA 1
ATOM 773 C C . ASP A 1 93 ? -22.183 5.496 13.401 1.00 64.94 93 ASP A C 1
ATOM 775 O O . ASP A 1 93 ? -23.413 5.528 13.463 1.00 64.94 93 ASP A O 1
ATOM 779 N N . ASN A 1 94 ? -21.576 5.520 12.212 1.00 63.06 94 ASN A N 1
ATOM 780 C CA . ASN A 1 94 ? -22.263 5.718 10.941 1.00 63.06 94 ASN A CA 1
ATOM 781 C C . ASN A 1 94 ? -22.614 4.409 10.217 1.00 63.06 94 ASN A C 1
ATOM 783 O O . ASN A 1 94 ? -22.125 3.323 10.516 1.00 63.06 94 ASN A O 1
ATOM 787 N N . HIS A 1 95 ? -23.504 4.545 9.231 1.00 60.88 95 HIS A N 1
ATOM 788 C CA . HIS A 1 95 ? -23.921 3.493 8.302 1.00 60.88 95 HIS A CA 1
ATOM 789 C C . HIS A 1 95 ? -22.749 2.910 7.487 1.00 60.88 95 HIS A C 1
ATOM 791 O O . HIS A 1 95 ? -21.729 3.584 7.343 1.00 60.88 95 HIS A O 1
ATOM 797 N N . PRO A 1 96 ? -22.902 1.689 6.925 1.00 72.69 96 PRO A N 1
ATOM 798 C CA . PRO A 1 96 ? -21.852 1.019 6.159 1.00 72.69 96 PRO A CA 1
ATOM 799 C C . PRO A 1 96 ? -21.231 1.930 5.097 1.00 72.69 96 PRO A C 1
ATOM 801 O O . PRO A 1 96 ? -21.959 2.552 4.323 1.00 72.69 96 PRO A O 1
ATOM 804 N N . VAL A 1 97 ? -19.899 1.985 5.062 1.00 77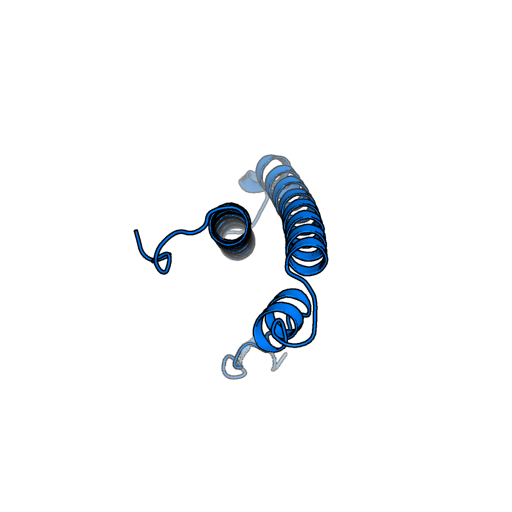.31 97 VAL A N 1
ATOM 805 C CA . VAL A 1 97 ? -19.152 2.712 4.030 1.00 77.31 97 VAL A CA 1
ATOM 806 C C . VAL A 1 97 ? -19.115 1.893 2.749 1.00 77.31 97 VAL A C 1
ATOM 808 O O . VAL A 1 97 ? -18.823 0.694 2.772 1.00 77.31 97 VAL A O 1
ATOM 811 N N . ASP A 1 98 ? -19.411 2.564 1.642 1.00 82.31 98 ASP A N 1
ATOM 812 C CA . ASP A 1 98 ? -19.117 2.075 0.307 1.00 82.31 98 ASP A CA 1
ATOM 813 C C . ASP A 1 98 ? -17.747 2.625 -0.130 1.00 82.31 98 ASP A C 1
ATOM 815 O O . ASP A 1 98 ? -17.482 3.815 0.014 1.00 82.31 98 ASP A O 1
ATOM 819 N N . TYR A 1 99 ? -16.869 1.745 -0.613 1.00 82.62 99 TYR A N 1
ATOM 820 C CA . TYR A 1 99 ? -15.494 2.062 -1.019 1.00 82.62 99 TYR A CA 1
ATOM 821 C C . TYR A 1 99 ? -15.345 2.134 -2.553 1.00 82.62 99 TYR A C 1
ATOM 823 O O . TYR A 1 99 ? -14.225 2.092 -3.062 1.00 82.62 99 TYR A O 1
ATOM 831 N N . TRP A 1 100 ? -16.458 2.144 -3.299 1.00 77.56 100 TRP A N 1
ATOM 832 C CA . TRP A 1 100 ? -16.475 2.161 -4.770 1.00 77.56 100 TRP A CA 1
ATOM 833 C C . TRP A 1 100 ? -16.570 3.564 -5.395 1.00 77.56 100 TRP A C 1
ATOM 835 O O . TRP A 1 100 ? -16.516 3.656 -6.626 1.00 77.56 100 TRP A O 1
ATOM 845 N N . ASP A 1 101 ? -16.722 4.611 -4.579 1.00 60.03 101 ASP A N 1
ATOM 846 C CA . ASP A 1 101 ? -16.892 6.009 -5.012 1.00 60.03 101 ASP A CA 1
ATOM 847 C C . ASP A 1 101 ? -15.567 6.735 -5.310 1.00 60.03 101 ASP A C 1
ATOM 849 O O . ASP A 1 101 ? -14.605 6.591 -4.521 1.00 60.03 101 ASP A O 1
#